Protein 1EIG (pdb70)

Secondary structure (DSSP, 8-state):
----S---SS--SS---TTTEEEEEE---SSSSS--EEEEETTS--EEE-TTSHHHHHHHHHHHHHSS-----

Solvent-accessible surface area: 6152 Å² total; per-residue (Å²): 133,128,33,115,37,53,62,59,179,134,72,24,118,139,160,31,67,120,139,131,18,75,36,42,41,74,5,85,109,100,124,32,182,152,58,18,1,12,0,33,13,140,182,68,111,120,28,15,0,23,66,190,78,135,15,0,113,160,12,33,159,106,27,69,79,161,98,123,172,73,66,150,236

Foldseek 3Di:
DAADADDDDDEPPAADDPQFWDAKYFHDDDVDPDGFIWIATPVGGIGTHHPVDVNNVVRVVVVCVPPVVPDPD

InterPro domains:
  IPR001811 Chemokine interleukin-8-like domain [PF00048] (32-89)
  IPR001811 Chemokine interleukin-8-like domain [SM00199] (30-89)
  IPR036048 Chemokine interleukin-8-like superfamily [SSF54117] (26-113)
  IPR039809 Chemokine beta/gamma/delta [PTHR12015] (10-93)

Radius of gyration: 12.39 Å; Cα contacts (8 Å, |Δi|>4): 104; chains: 1; bounding box: 40×23×23 Å

Organism: Homo sapiens (NCBI:txid9606)

Structure (mmCIF, N/CA/C/O backbone):
data_1EIG
#
_entry.id   1EIG
#
_cell.length_a   1.000
_cell.length_b   1.000
_cell.length_c   1.000
_cell.angle_alpha   90.00
_cell.angle_beta   90.00
_cell.angle_gamma   90.00
#
_symmetry.space_group_name_H-M   'P 1'
#
loop_
_atom_site.group_PDB
_atom_site.id
_atom_site.type_symbol
_atom_site.label_atom_id
_atom_site.label_alt_id
_atom_site.label_comp_id
_atom_site.label_asym_id
_atom_site.label_entity_id
_atom_site.label_seq_id
_atom_site.pdbx_PDB_ins_code
_atom_site.Cartn_x
_atom_site.Cartn_y
_atom_site.Cartn_z
_atom_site.occupancy
_atom_site.B_iso_or_equiv
_atom_site.auth_seq_id
_atom_site.auth_comp_id
_atom_site.auth_asym_id
_atom_site.auth_atom_id
_atom_site.pdbx_PDB_model_num
ATOM 1 N N . VAL A 1 1 ? -6.226 7.851 7.840 1.00 5.47 1 VAL A N 1
ATOM 2 C CA . VAL A 1 1 ? -4.825 8.200 8.213 1.00 5.10 1 VAL A CA 1
ATOM 3 C C . VAL A 1 1 ? -4.046 8.655 6.976 1.00 4.59 1 VAL A C 1
ATOM 4 O O . VAL A 1 1 ? -4.510 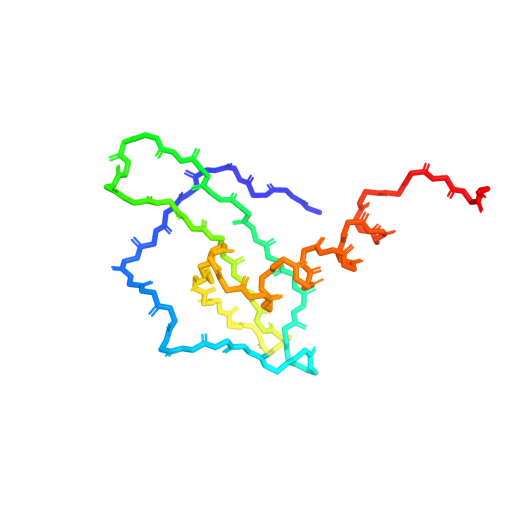8.536 5.859 1.00 4.50 1 VAL A O 1
ATOM 19 N N . VAL A 1 2 ? -2.864 9.176 7.165 1.00 4.37 2 VAL A N 1
ATOM 20 C CA . VAL A 1 2 ? -2.058 9.639 5.998 1.00 3.97 2 VAL A CA 1
ATOM 21 C C . VAL A 1 2 ? -0.567 9.520 6.302 1.00 3.51 2 VAL A C 1
ATOM 22 O O . VAL A 1 2 ? -0.042 10.168 7.185 1.00 3.48 2 VAL A O 1
ATOM 35 N N . ILE A 1 3 ? 0.115 8.693 5.565 1.00 3.21 3 ILE A N 1
ATOM 36 C CA . ILE A 1 3 ? 1.574 8.510 5.782 1.00 2.79 3 ILE A CA 1
ATOM 37 C C . ILE A 1 3 ? 2.330 9.779 5.365 1.00 2.65 3 ILE A C 1
ATOM 38 O O . ILE A 1 3 ? 1.988 10.408 4.383 1.00 2.69 3 ILE A O 1
ATOM 54 N N . PRO A 1 4 ? 3.335 10.115 6.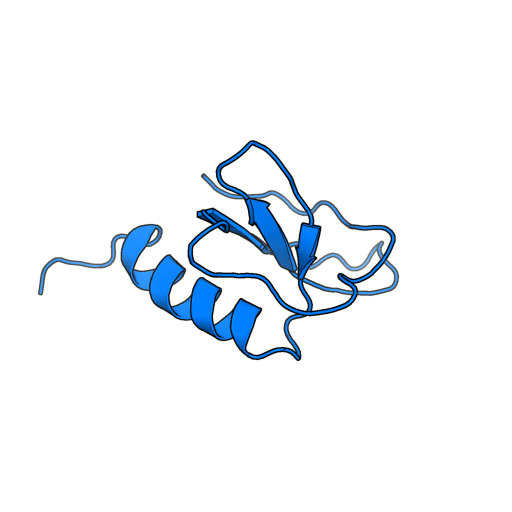132 1.00 2.82 4 PRO A N 1
ATOM 55 C CA . PRO A 1 4 ? 4.144 11.324 5.839 1.00 2.85 4 PRO A CA 1
ATOM 56 C C . PRO A 1 4 ? 5.025 11.097 4.605 1.00 2.35 4 PRO A C 1
ATOM 57 O O . PRO A 1 4 ? 4.622 11.362 3.490 1.00 2.75 4 PRO A O 1
ATOM 68 N N . SER A 1 5 ? 6.224 10.612 4.790 1.00 1.97 5 SER A N 1
ATOM 69 C CA . SER A 1 5 ? 7.117 10.376 3.620 1.00 2.06 5 SER A CA 1
ATOM 70 C C . SER A 1 5 ? 8.298 9.485 4.019 1.00 1.68 5 SER A C 1
ATOM 71 O O . SER A 1 5 ? 9.439 9.828 3.782 1.00 1.73 5 SER A O 1
ATOM 79 N N . PRO A 1 6 ? 7.983 8.362 4.611 1.00 1.50 6 PRO A N 1
ATOM 80 C CA . PRO A 1 6 ? 9.035 7.410 5.042 1.00 1.37 6 PRO A CA 1
ATOM 81 C C . PRO A 1 6 ? 9.656 6.715 3.827 1.00 1.21 6 PRO A C 1
ATOM 82 O O . PRO A 1 6 ? 9.550 7.185 2.712 1.00 1.88 6 PRO A O 1
ATOM 93 N N . CYS A 1 7 ? 10.304 5.601 4.031 1.00 0.90 7 CYS A N 1
ATOM 94 C CA . CYS A 1 7 ? 10.929 4.884 2.883 1.00 0.77 7 CYS A CA 1
ATOM 95 C C . CYS A 1 7 ? 10.921 3.373 3.131 1.00 0.72 7 CYS A C 1
ATOM 96 O O . CYS A 1 7 ? 10.213 2.878 3.986 1.00 1.01 7 CYS A O 1
ATOM 103 N N . CYS A 1 8 ? 11.702 2.637 2.388 1.00 0.80 8 CYS A N 1
ATOM 104 C CA . CYS A 1 8 ? 11.738 1.159 2.579 1.00 0.87 8 CYS A CA 1
ATOM 105 C C . CYS A 1 8 ? 13.157 0.630 2.360 1.00 0.83 8 CYS A C 1
ATOM 106 O O . CYS A 1 8 ? 14.079 1.380 2.110 1.00 1.00 8 CYS A O 1
ATOM 113 N N . MET A 1 9 ? 13.338 -0.660 2.448 1.00 0.75 9 MET A N 1
ATOM 114 C CA . MET A 1 9 ? 14.696 -1.239 2.242 1.00 0.82 9 MET A CA 1
ATOM 115 C C . MET A 1 9 ? 14.683 -2.191 1.043 1.00 0.76 9 MET A C 1
ATOM 116 O O . MET A 1 9 ? 15.646 -2.297 0.310 1.00 1.11 9 MET A O 1
ATOM 130 N N . PHE A 1 10 ? 13.596 -2.883 0.837 1.00 0.61 10 PHE A N 1
ATOM 131 C CA . PHE A 1 10 ? 13.517 -3.827 -0.315 1.00 0.56 10 PHE A CA 1
ATOM 132 C C . PHE A 1 10 ? 12.101 -3.831 -0.897 1.00 0.49 10 PHE A C 1
ATOM 133 O O . PHE A 1 10 ? 11.183 -3.276 -0.325 1.00 0.65 10 PHE A O 1
ATOM 150 N N . PHE A 1 11 ? 11.915 -4.455 -2.027 1.00 0.45 11 PHE A N 1
ATOM 151 C CA . PHE A 1 11 ? 10.556 -4.495 -2.638 1.00 0.38 11 PHE A CA 1
ATOM 152 C C . PHE A 1 11 ? 9.903 -5.854 -2.376 1.00 0.37 11 PHE A C 1
ATOM 153 O O . PHE A 1 11 ? 10.555 -6.879 -2.394 1.00 0.42 11 PHE A O 1
ATOM 170 N N . VAL A 1 12 ? 8.621 -5.872 -2.132 1.00 0.34 12 VAL A N 1
ATOM 171 C CA . VAL A 1 12 ? 7.929 -7.167 -1.870 1.00 0.34 12 VAL A CA 1
ATOM 172 C C . VAL A 1 12 ? 8.298 -8.192 -2.944 1.00 0.38 12 VAL A C 1
ATOM 173 O O . VAL A 1 12 ? 8.406 -7.870 -4.110 1.00 0.41 12 VAL A O 1
ATOM 186 N N . SER A 1 13 ? 8.482 -9.427 -2.564 1.00 0.45 13 SER A N 1
ATOM 187 C CA . SER A 1 13 ? 8.830 -10.465 -3.574 1.00 0.51 13 SER A CA 1
ATOM 188 C C . SER A 1 13 ? 7.719 -10.548 -4.622 1.00 0.46 13 SER A C 1
ATOM 189 O O . SER A 1 13 ? 7.912 -11.049 -5.712 1.00 0.52 13 SER A O 1
ATOM 197 N N . LYS A 1 14 ? 6.556 -10.052 -4.296 1.00 0.38 14 LYS A N 1
ATOM 198 C CA . LYS A 1 14 ? 5.425 -10.088 -5.264 1.00 0.38 14 LYS A CA 1
ATOM 199 C C . LYS A 1 14 ? 4.282 -9.202 -4.763 1.00 0.35 14 LYS A C 1
ATOM 200 O O . LYS A 1 14 ? 4.490 -8.279 -4.002 1.00 0.42 14 LYS A O 1
ATOM 219 N N . ARG A 1 15 ? 3.078 -9.473 -5.183 1.00 0.36 15 ARG A N 1
ATOM 220 C CA . ARG A 1 15 ? 1.928 -8.642 -4.727 1.00 0.35 15 ARG A CA 1
ATOM 221 C C . ARG A 1 15 ? 1.396 -9.163 -3.388 1.00 0.36 15 ARG A C 1
ATOM 222 O O . ARG A 1 15 ? 2.111 -9.778 -2.622 1.00 0.61 15 ARG A O 1
ATOM 243 N N . ILE A 1 16 ? 0.147 -8.917 -3.100 1.00 0.25 16 ILE A N 1
ATOM 244 C CA . ILE A 1 16 ? -0.432 -9.394 -1.809 1.00 0.25 16 ILE A CA 1
ATOM 245 C C . ILE A 1 16 ? -1.881 -9.840 -2.025 1.00 0.26 16 ILE A C 1
ATOM 246 O O . ILE A 1 16 ? -2.491 -9.482 -3.010 1.00 0.28 16 ILE A O 1
ATOM 262 N N . PRO A 1 17 ? -2.393 -10.602 -1.093 1.00 0.28 17 PRO A N 1
ATOM 263 C CA . PRO A 1 17 ? -3.785 -11.076 -1.188 1.00 0.30 17 PRO A CA 1
ATOM 264 C C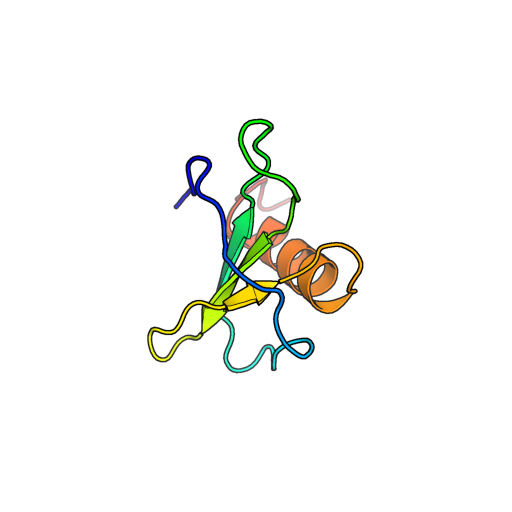 . PRO A 1 17 ? -4.733 -10.028 -0.595 1.00 0.28 17 PRO A C 1
ATOM 265 O O . PRO A 1 17 ? -4.725 -9.773 0.592 1.00 0.28 17 PRO A O 1
ATOM 276 N N . GLU A 1 18 ? -5.536 -9.409 -1.419 1.00 0.29 18 GLU A N 1
ATOM 277 C CA . GLU A 1 18 ? -6.478 -8.362 -0.917 1.00 0.29 18 GLU A CA 1
ATOM 278 C C . GLU A 1 18 ? -7.174 -8.817 0.371 1.00 0.31 18 GLU A C 1
ATOM 279 O O . GLU A 1 18 ? -7.574 -8.010 1.187 1.00 0.36 18 GLU A O 1
ATOM 291 N N . ASN A 1 19 ? -7.327 -10.098 0.561 1.00 0.31 19 ASN A N 1
ATOM 292 C CA . ASN A 1 19 ? -8.002 -10.591 1.797 1.00 0.35 19 ASN A CA 1
ATOM 293 C C . ASN A 1 19 ? -7.099 -10.397 3.021 1.00 0.33 19 ASN A C 1
ATOM 294 O O . ASN A 1 19 ? -7.500 -10.641 4.141 1.00 0.38 19 ASN A O 1
ATOM 305 N N . ARG A 1 20 ? -5.882 -9.970 2.818 1.00 0.30 20 ARG A N 1
ATOM 306 C CA . ARG A 1 20 ? -4.959 -9.774 3.967 1.00 0.30 20 ARG A CA 1
ATOM 307 C C . ARG A 1 20 ? -4.534 -8.308 4.074 1.00 0.26 20 ARG A C 1
ATOM 308 O O . ARG A 1 20 ? -4.317 -7.790 5.151 1.00 0.28 20 ARG A O 1
ATOM 329 N N . VAL A 1 21 ? -4.405 -7.640 2.963 1.00 0.24 21 VAL A N 1
ATOM 330 C CA . VAL A 1 21 ? -3.982 -6.209 2.998 1.00 0.21 21 VAL A CA 1
ATOM 331 C C . VAL A 1 21 ? -5.094 -5.337 3.584 1.00 0.23 21 VAL A C 1
ATOM 332 O O . VAL A 1 21 ? -6.252 -5.705 3.580 1.00 0.27 21 VAL A O 1
ATOM 345 N N . VAL A 1 22 ? -4.752 -4.182 4.088 1.00 0.23 22 VAL A N 1
ATOM 346 C CA . VAL A 1 22 ? -5.789 -3.291 4.672 1.00 0.26 22 VAL A CA 1
ATOM 347 C C . VAL A 1 22 ? -5.680 -1.883 4.087 1.00 0.24 22 VAL A C 1
ATOM 348 O O . VAL A 1 22 ? -6.670 -1.218 3.855 1.00 0.26 22 VAL A O 1
ATOM 361 N N . SER A 1 23 ? -4.485 -1.416 3.858 1.00 0.20 23 SER A N 1
ATOM 362 C CA . SER A 1 23 ? -4.317 -0.045 3.303 1.00 0.20 23 SER A CA 1
ATOM 363 C C . SER A 1 23 ? -2.837 0.236 3.041 1.00 0.19 23 SER A C 1
ATOM 364 O O . SER A 1 23 ? -1.968 -0.303 3.698 1.00 0.21 23 SER A O 1
ATOM 372 N N . TYR A 1 24 ? -2.538 1.063 2.078 1.00 0.21 24 TYR A N 1
ATOM 373 C CA . TYR A 1 24 ? -1.116 1.357 1.771 1.00 0.23 24 TYR A CA 1
ATOM 374 C C . TYR A 1 24 ? -0.702 2.730 2.307 1.00 0.29 24 TYR A C 1
ATOM 375 O O . TYR A 1 24 ? -1.473 3.433 2.929 1.00 0.44 24 TYR A O 1
ATOM 393 N N . GLN A 1 25 ? 0.518 3.109 2.050 1.00 0.34 25 GLN A N 1
ATOM 394 C CA . GLN A 1 25 ? 1.021 4.431 2.514 1.00 0.41 25 GLN A CA 1
ATOM 395 C C . GLN A 1 25 ? 2.060 4.943 1.516 1.00 0.39 25 GLN A C 1
ATOM 396 O O . GLN A 1 25 ? 3.229 4.628 1.608 1.00 0.44 25 GLN A O 1
ATOM 410 N N . LEU A 1 26 ? 1.640 5.711 0.551 1.00 0.39 26 LEU A N 1
ATOM 411 C CA . LEU A 1 26 ? 2.603 6.221 -0.465 1.00 0.39 26 LEU A CA 1
ATOM 412 C C . LEU A 1 26 ? 3.748 6.983 0.203 1.00 0.43 26 LEU A C 1
ATOM 413 O O . LEU A 1 26 ? 3.547 7.762 1.113 1.00 0.62 26 LEU A O 1
ATOM 429 N N . SER A 1 27 ? 4.950 6.760 -0.252 1.00 0.41 27 SER A N 1
ATOM 430 C CA . SER A 1 27 ? 6.121 7.463 0.339 1.00 0.46 27 SER A CA 1
ATOM 431 C C . SER A 1 27 ? 7.034 7.991 -0.771 1.00 0.59 27 SER A C 1
ATOM 432 O O . SER A 1 27 ? 8.110 7.476 -1.000 1.00 1.36 27 SER A O 1
ATOM 440 N N . SER A 1 28 ? 6.612 9.012 -1.464 1.00 0.79 28 SER A N 1
ATOM 441 C CA . SER A 1 28 ? 7.455 9.569 -2.561 1.00 0.87 28 SER A CA 1
ATOM 442 C C . SER A 1 28 ? 8.458 10.58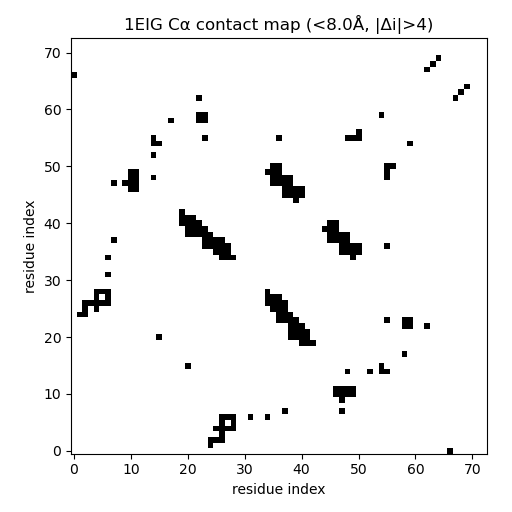1 -2.001 1.00 1.24 28 SER A C 1
ATOM 443 O O . SER A 1 28 ? 8.121 11.714 -1.721 1.00 2.14 28 SER A O 1
ATOM 451 N N . ARG A 1 29 ? 9.690 10.181 -1.837 1.00 1.24 29 ARG A N 1
ATOM 452 C CA . ARG A 1 29 ? 10.714 11.120 -1.298 1.00 1.79 29 ARG A CA 1
ATOM 453 C C . ARG A 1 29 ? 11.946 11.134 -2.207 1.00 1.28 29 ARG A C 1
ATOM 454 O O . ARG A 1 29 ? 12.252 10.162 -2.868 1.00 1.52 29 ARG A O 1
ATOM 475 N N . SER A 1 30 ? 12.655 12.229 -2.246 1.00 1.67 30 SER A N 1
ATOM 476 C CA . SER A 1 30 ? 13.866 12.302 -3.114 1.00 2.08 30 SER A CA 1
ATOM 477 C C . SER A 1 30 ? 15.098 11.810 -2.350 1.00 1.93 30 SER A C 1
ATOM 478 O O . SER A 1 30 ? 15.974 11.179 -2.907 1.00 2.53 30 SER A O 1
ATOM 486 N N . THR A 1 31 ? 15.172 12.093 -1.079 1.00 1.52 31 THR A N 1
ATOM 487 C CA . THR A 1 31 ? 16.349 11.640 -0.282 1.00 1.52 31 THR A CA 1
ATOM 488 C C . THR A 1 31 ? 16.544 10.130 -0.438 1.00 1.34 31 THR A C 1
ATOM 489 O O . THR A 1 31 ? 17.620 9.608 -0.225 1.00 1.57 31 THR A O 1
ATOM 500 N N . CYS A 1 32 ? 15.510 9.424 -0.806 1.00 1.19 32 CYS A N 1
ATOM 501 C CA . CYS A 1 32 ? 15.636 7.948 -0.974 1.00 1.25 32 CYS A CA 1
ATOM 502 C C . CYS A 1 32 ? 16.195 7.616 -2.360 1.00 1.33 32 CYS A C 1
ATOM 503 O O . CYS A 1 32 ? 16.302 8.470 -3.218 1.00 1.62 32 CYS A O 1
ATOM 510 N N . LEU A 1 33 ? 16.553 6.381 -2.585 1.00 1.43 33 LEU A N 1
ATOM 511 C CA . LEU A 1 33 ? 17.105 5.994 -3.912 1.00 1.64 33 LEU A CA 1
ATOM 512 C C . LEU A 1 33 ? 15.978 5.545 -4.846 1.00 1.32 33 LEU A C 1
ATOM 513 O O . LEU A 1 33 ? 16.069 5.671 -6.051 1.00 1.83 33 LEU A O 1
ATOM 529 N N . LYS A 1 34 ? 14.916 5.022 -4.298 1.00 0.94 34 LYS A N 1
ATOM 530 C CA . LYS A 1 34 ? 13.784 4.565 -5.154 1.00 0.96 34 LYS A CA 1
ATOM 531 C C . LYS A 1 34 ? 12.452 5.050 -4.576 1.00 0.79 34 LYS A C 1
ATOM 532 O O . LYS A 1 34 ? 12.396 5.601 -3.494 1.00 1.07 34 LYS A O 1
ATOM 551 N N . ALA A 1 35 ? 11.378 4.851 -5.290 1.00 0.65 35 ALA A N 1
ATOM 552 C CA . ALA A 1 35 ? 10.050 5.301 -4.782 1.00 0.56 35 ALA A CA 1
ATOM 553 C C . ALA A 1 35 ? 9.020 4.178 -4.928 1.00 0.55 35 ALA A C 1
ATOM 554 O O . ALA A 1 35 ? 8.867 3.596 -5.984 1.00 0.92 35 ALA A O 1
ATOM 561 N N . GLY A 1 36 ? 8.310 3.870 -3.877 1.00 0.41 36 GLY A N 1
ATOM 562 C CA . GLY A 1 36 ? 7.289 2.787 -3.959 1.00 0.45 36 GLY A CA 1
ATOM 563 C C . GLY A 1 36 ? 6.197 3.039 -2.920 1.00 0.40 36 GLY A C 1
ATOM 564 O O . GLY A 1 36 ? 6.260 3.986 -2.162 1.00 0.44 36 GLY A O 1
ATOM 568 N N . VAL A 1 37 ? 5.197 2.201 -2.871 1.00 0.33 37 VAL A N 1
ATOM 569 C CA . VAL A 1 37 ? 4.112 2.407 -1.872 1.00 0.30 37 VAL A CA 1
ATOM 570 C C . VAL A 1 37 ? 4.294 1.428 -0.711 1.00 0.28 37 VAL A C 1
ATOM 571 O O . VAL A 1 37 ? 4.928 0.404 -0.852 1.00 0.31 37 VAL A O 1
ATOM 584 N N . ILE A 1 38 ? 3.747 1.726 0.435 1.00 0.27 38 ILE A N 1
ATOM 585 C CA . ILE A 1 38 ? 3.901 0.793 1.588 1.00 0.27 38 ILE A CA 1
ATOM 586 C C . ILE A 1 38 ? 2.545 0.190 1.963 1.00 0.23 38 ILE A C 1
ATOM 587 O O . ILE A 1 38 ? 1.626 0.892 2.331 1.00 0.25 38 ILE A O 1
ATOM 603 N N . PHE A 1 39 ? 2.412 -1.107 1.876 1.00 0.22 39 PHE A N 1
ATOM 604 C CA . PHE A 1 39 ? 1.111 -1.742 2.230 1.00 0.19 39 PHE A CA 1
ATOM 605 C C . PHE A 1 39 ? 1.206 -2.428 3.592 1.00 0.21 39 PHE A C 1
ATOM 606 O O . PHE A 1 39 ? 2.280 -2.666 4.108 1.00 0.33 39 PHE A O 1
ATOM 623 N N . THR A 1 40 ? 0.087 -2.750 4.175 1.00 0.20 40 THR A N 1
ATOM 624 C CA . THR A 1 40 ? 0.102 -3.423 5.499 1.00 0.24 40 THR A CA 1
ATOM 625 C C . THR A 1 40 ? -0.988 -4.495 5.551 1.00 0.22 40 THR A C 1
ATOM 626 O O . THR A 1 40 ? -2.048 -4.346 4.978 1.00 0.21 40 THR A O 1
ATOM 637 N N . THR A 1 41 ? -0.733 -5.572 6.2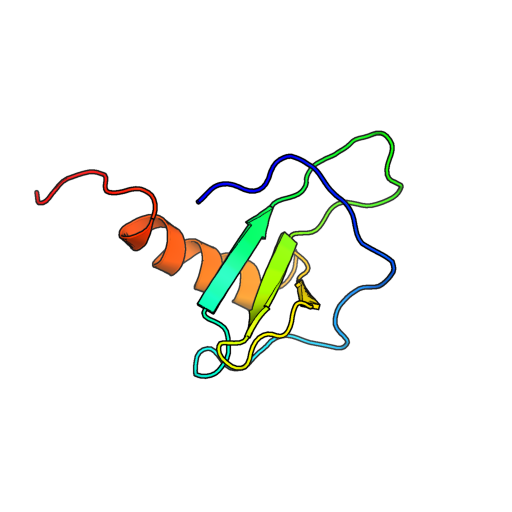36 1.00 0.24 41 THR A N 1
ATOM 638 C CA . THR A 1 41 ? -1.754 -6.651 6.330 1.00 0.24 41 THR A CA 1
ATOM 639 C C . THR A 1 41 ? -2.681 -6.397 7.522 1.00 0.27 41 THR A C 1
ATOM 640 O O . THR A 1 41 ? -2.386 -5.601 8.391 1.00 0.39 41 THR A O 1
ATOM 651 N N . LYS A 1 42 ? -3.799 -7.068 7.569 1.00 0.30 42 LYS A N 1
ATOM 652 C CA . LYS A 1 42 ? -4.742 -6.865 8.707 1.00 0.34 42 LYS A CA 1
ATOM 653 C C . LYS A 1 42 ? -4.171 -7.489 9.983 1.00 0.39 42 LYS A C 1
ATOM 654 O O . LYS A 1 42 ? -4.541 -7.128 11.082 1.00 0.46 42 LYS A O 1
ATOM 673 N N . LYS A 1 43 ? -3.271 -8.425 9.844 1.00 0.42 43 LYS A N 1
ATOM 674 C CA . LYS A 1 43 ? -2.675 -9.071 11.049 1.00 0.50 43 LYS A CA 1
ATOM 675 C C . LYS A 1 43 ? -1.742 -8.093 11.768 1.00 0.51 43 LYS A C 1
ATOM 676 O O . LYS A 1 43 ? -1.431 -8.258 12.931 1.00 0.75 43 LYS A O 1
ATOM 695 N N . GLY A 1 44 ? -1.295 -7.074 11.086 1.00 0.46 44 GLY A N 1
ATOM 696 C CA . GLY A 1 44 ? -0.385 -6.089 11.729 1.00 0.50 44 GLY A CA 1
ATOM 697 C C . GLY A 1 44 ? 0.977 -6.116 11.033 1.00 0.50 44 GLY A C 1
ATOM 698 O O . GLY A 1 44 ? 1.997 -5.839 11.633 1.00 0.69 44 GLY A O 1
ATOM 702 N N . GLN A 1 45 ? 1.003 -6.449 9.771 1.00 0.38 45 GLN A N 1
ATOM 703 C CA . GLN A 1 45 ? 2.301 -6.493 9.038 1.00 0.39 45 GLN A CA 1
ATOM 704 C C . GLN A 1 45 ? 2.495 -5.209 8.228 1.00 0.35 45 GLN A C 1
ATOM 705 O O . GLN A 1 45 ? 1.674 -4.314 8.261 1.00 0.40 45 GLN A O 1
ATOM 719 N N . GLN A 1 46 ? 3.574 -5.110 7.502 1.00 0.33 46 GLN A N 1
ATOM 720 C CA . GLN A 1 46 ? 3.817 -3.883 6.692 1.00 0.32 46 GLN A CA 1
ATOM 721 C C . GLN A 1 46 ? 4.838 -4.175 5.589 1.00 0.36 46 GLN A C 1
ATOM 722 O O . GLN A 1 46 ? 6.025 -4.249 5.834 1.00 0.48 46 GLN A O 1
ATOM 736 N N . SER A 1 47 ? 4.386 -4.343 4.377 1.00 0.34 47 SER A N 1
ATOM 737 C CA . SER A 1 47 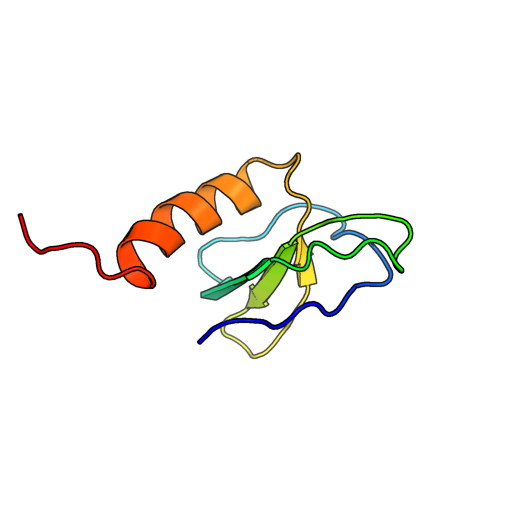? 5.334 -4.632 3.262 1.00 0.47 47 SER A CA 1
ATOM 738 C C . SER A 1 47 ? 5.318 -3.491 2.240 1.00 0.43 47 SER A C 1
ATOM 739 O O . SER A 1 47 ? 4.296 -2.885 1.988 1.00 0.56 47 SER A O 1
ATOM 747 N N . CYS A 1 48 ? 6.444 -3.197 1.649 1.00 0.37 48 CYS A N 1
ATOM 748 C CA . CYS A 1 48 ? 6.495 -2.098 0.642 1.00 0.33 48 CYS A CA 1
ATOM 749 C C . CYS A 1 48 ? 6.031 -2.619 -0.721 1.00 0.30 48 CYS A C 1
ATOM 750 O O . CYS A 1 48 ? 6.545 -3.595 -1.229 1.00 0.34 48 CYS A O 1
ATOM 757 N N . GLY A 1 49 ? 5.059 -1.982 -1.316 1.00 0.27 49 GLY A N 1
ATOM 758 C CA . GLY A 1 49 ? 4.562 -2.453 -2.638 1.00 0.27 49 GLY A CA 1
ATOM 759 C C . GLY A 1 49 ? 5.064 -1.535 -3.748 1.00 0.27 49 GLY A C 1
ATOM 760 O O . GLY A 1 49 ? 5.215 -0.343 -3.568 1.00 0.30 49 GLY A O 1
ATOM 764 N N . ASP A 1 50 ? 5.311 -2.087 -4.900 1.00 0.27 50 ASP A N 1
ATOM 765 C CA . ASP A 1 50 ? 5.792 -1.259 -6.042 1.00 0.30 50 ASP A CA 1
ATOM 766 C C . ASP A 1 50 ? 4.595 -0.754 -6.855 1.00 0.28 50 ASP A C 1
ATOM 767 O O . ASP A 1 50 ? 3.646 -1.481 -7.071 1.00 0.26 50 ASP A O 1
ATOM 776 N N . PRO A 1 51 ? 4.678 0.477 -7.284 1.00 0.32 51 PRO A N 1
ATOM 777 C CA . PRO A 1 51 ? 3.581 1.074 -8.083 1.00 0.34 51 PRO A CA 1
ATOM 778 C C . PRO A 1 51 ? 3.541 0.440 -9.474 1.00 0.35 51 PRO A C 1
ATOM 779 O O . PRO A 1 51 ? 2.516 0.411 -10.125 1.00 0.38 51 PRO A O 1
ATOM 790 N N . LYS A 1 52 ? 4.648 -0.079 -9.929 1.00 0.37 52 LYS A N 1
ATOM 791 C CA . LYS A 1 52 ? 4.669 -0.723 -11.272 1.00 0.40 52 LYS A CA 1
ATOM 792 C C . LYS A 1 52 ? 3.733 -1.933 -11.277 1.00 0.37 52 LYS A C 1
ATOM 793 O O . LYS A 1 52 ? 3.280 -2.377 -12.314 1.00 0.41 52 LYS A O 1
ATOM 812 N N . GLN A 1 53 ? 3.436 -2.467 -10.122 1.00 0.34 53 GLN A N 1
ATOM 813 C CA . GLN A 1 53 ? 2.525 -3.644 -10.057 1.00 0.34 53 GLN A CA 1
ATOM 814 C C . GLN A 1 53 ? 1.068 -3.178 -10.102 1.00 0.32 53 GLN A C 1
ATOM 815 O O . GLN A 1 53 ? 0.765 -2.034 -9.826 1.00 0.32 53 GLN A O 1
ATOM 829 N N . GLU A 1 54 ? 0.166 -4.049 -10.458 1.00 0.36 54 GLU A N 1
ATOM 830 C CA . GLU A 1 54 ? -1.268 -3.646 -10.532 1.00 0.38 54 GLU A CA 1
ATOM 831 C C . GLU A 1 54 ? -1.982 -3.886 -9.199 1.00 0.35 54 GLU A C 1
ATOM 832 O O . GLU A 1 54 ? -3.085 -3.419 -8.996 1.00 0.39 54 GLU A O 1
ATOM 844 N N . TRP A 1 55 ? -1.380 -4.596 -8.279 1.00 0.31 55 TRP A N 1
ATOM 845 C CA . TRP A 1 55 ? -2.069 -4.822 -6.982 1.00 0.30 55 TRP A CA 1
ATOM 846 C C . TRP A 1 55 ? -1.934 -3.573 -6.120 1.00 0.26 55 TRP A C 1
ATOM 847 O O . TRP A 1 55 ? -2.790 -3.275 -5.311 1.00 0.30 55 TRP A O 1
ATOM 868 N N . VAL A 1 56 ? -0.904 -2.798 -6.328 1.00 0.25 56 VAL A N 1
ATOM 869 C CA . VAL A 1 56 ? -0.791 -1.534 -5.557 1.00 0.25 56 VAL A CA 1
ATOM 870 C C . VAL A 1 56 ? -1.808 -0.568 -6.150 1.00 0.30 56 VAL A C 1
ATOM 871 O O . VAL A 1 56 ? -2.630 -0.008 -5.461 1.00 0.39 56 VAL A O 1
ATOM 884 N N . GLN A 1 57 ? -1.777 -0.410 -7.445 1.00 0.29 57 GLN A N 1
ATOM 885 C CA . GLN A 1 57 ? -2.762 0.479 -8.114 1.00 0.35 57 GLN A CA 1
ATOM 886 C C . GLN A 1 57 ? -4.168 -0.060 -7.850 1.00 0.36 57 GLN A C 1
ATOM 887 O O . GLN A 1 57 ? -5.077 0.677 -7.523 1.00 0.39 57 GLN A O 1
ATOM 901 N N . ARG A 1 58 ? -4.346 -1.350 -7.969 1.00 0.36 58 ARG A N 1
ATOM 902 C CA . ARG A 1 58 ? -5.685 -1.944 -7.702 1.00 0.40 58 ARG A CA 1
ATOM 903 C C . ARG A 1 58 ? -6.113 -1.580 -6.282 1.00 0.37 58 ARG A C 1
ATOM 904 O O . ARG A 1 58 ? -7.107 -0.915 -6.072 1.00 0.45 58 ARG A O 1
ATOM 925 N N . TYR A 1 59 ? -5.352 -1.990 -5.302 1.00 0.36 59 TYR A N 1
ATOM 926 C CA . TYR A 1 59 ? -5.701 -1.641 -3.898 1.00 0.34 59 TYR A CA 1
ATOM 927 C C . TYR A 1 59 ? -5.836 -0.123 -3.792 1.00 0.32 59 TYR A C 1
ATOM 928 O O . TYR A 1 59 ? -6.828 0.402 -3.327 1.00 0.35 59 TYR A O 1
ATOM 946 N N . MET A 1 60 ? -4.834 0.574 -4.241 1.00 0.35 60 MET A N 1
ATOM 947 C CA . MET A 1 60 ? -4.857 2.062 -4.205 1.00 0.40 60 MET A CA 1
ATOM 948 C C . MET A 1 60 ? -6.109 2.581 -4.919 1.00 0.43 60 MET A C 1
ATOM 949 O O . MET A 1 60 ? -6.642 3.620 -4.584 1.00 0.48 60 MET A O 1
ATOM 963 N N . LYS A 1 61 ? -6.584 1.858 -5.897 1.00 0.44 61 LYS A N 1
ATOM 964 C CA . LYS A 1 61 ? -7.805 2.301 -6.629 1.00 0.50 61 LYS A CA 1
ATOM 965 C C . LYS A 1 61 ? -9.034 2.156 -5.729 1.00 0.46 61 LYS A C 1
ATOM 966 O O . LYS A 1 61 ? -9.805 3.080 -5.563 1.00 0.54 61 LYS A O 1
ATOM 985 N N . ASN A 1 62 ? -9.218 1.006 -5.139 1.00 0.40 62 ASN A N 1
ATOM 986 C CA . ASN A 1 62 ? -10.393 0.812 -4.244 1.00 0.44 62 ASN A CA 1
ATOM 987 C C . ASN A 1 62 ? -10.171 1.574 -2.937 1.00 0.44 62 ASN A C 1
ATOM 988 O O . ASN A 1 62 ? -11.101 2.032 -2.303 1.00 0.53 62 ASN A O 1
ATOM 999 N N . LEU A 1 63 ? -8.938 1.715 -2.535 1.00 0.41 63 LEU A N 1
ATOM 1000 C CA . LEU A 1 63 ? -8.635 2.448 -1.275 1.00 0.47 63 LEU A CA 1
ATOM 1001 C C . LEU A 1 63 ? -8.962 3.934 -1.439 1.00 0.53 63 LEU A C 1
ATOM 1002 O O . LEU A 1 63 ? -9.297 4.615 -0.490 1.00 0.61 63 LEU A O 1
ATOM 1018 N N . ASP A 1 64 ? -8.869 4.441 -2.637 1.00 0.53 64 ASP A N 1
ATOM 1019 C CA . ASP A 1 64 ? -9.177 5.882 -2.863 1.00 0.63 64 ASP A CA 1
ATOM 1020 C C . ASP A 1 64 ? -10.671 6.141 -2.647 1.00 0.65 64 ASP A C 1
ATOM 1021 O O . ASP A 1 64 ? -11.066 7.175 -2.148 1.00 0.75 64 ASP A O 1
ATOM 1030 N N . ALA A 1 65 ? -11.504 5.207 -3.018 1.00 0.65 65 ALA A N 1
ATOM 1031 C CA . ALA A 1 65 ? -12.971 5.399 -2.833 1.00 0.77 65 ALA A CA 1
ATOM 1032 C C . ALA A 1 65 ? -13.333 5.302 -1.348 1.00 0.89 65 ALA A C 1
ATOM 1033 O O . ALA A 1 65 ? -14.364 5.781 -0.918 1.00 1.11 65 ALA A O 1
ATOM 1040 N N . LYS A 1 66 ? -12.493 4.687 -0.562 1.00 0.93 66 LYS A N 1
ATOM 1041 C CA . LYS A 1 66 ? -12.789 4.560 0.894 1.00 1.18 66 LYS A CA 1
ATOM 1042 C C . LYS A 1 66 ? -12.162 5.721 1.667 1.00 1.32 66 LYS A C 1
ATOM 1043 O O . LYS A 1 66 ? -12.845 6.598 2.157 1.00 1.58 66 LYS A O 1
ATO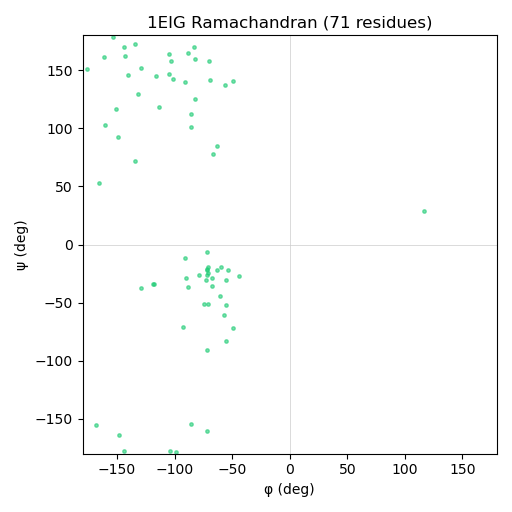M 1062 N N . GLN A 1 67 ? -10.864 5.731 1.778 1.00 1.48 67 GLN A N 1
ATOM 1063 C CA . GLN A 1 67 ? -10.183 6.832 2.519 1.00 1.91 67 GLN A CA 1
ATOM 1064 C C . GLN A 1 67 ? -10.689 8.194 2.033 1.00 2.26 67 GLN A C 1
ATOM 1065 O O . GLN A 1 67 ? -11.409 8.883 2.729 1.00 2.94 67 GLN A O 1
ATOM 1079 N N . LYS A 1 68 ? -10.320 8.587 0.845 1.00 2.25 68 LYS A N 1
ATOM 1080 C CA . LYS A 1 68 ? -10.782 9.904 0.318 1.00 2.91 68 LYS A CA 1
ATOM 1081 C C . LYS A 1 68 ? -12.307 9.912 0.182 1.00 3.50 68 LYS A C 1
ATOM 1082 O O . LYS A 1 68 ? -12.847 9.641 -0.872 1.00 3.82 68 LYS A O 1
ATOM 1101 N N . LYS A 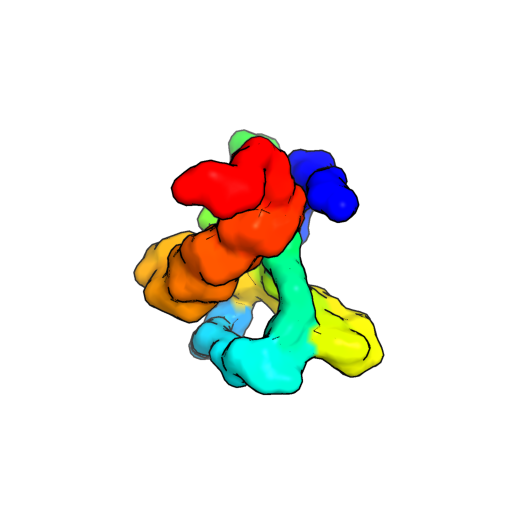1 69 ? -13.005 10.221 1.240 1.00 4.17 69 LYS A N 1
ATOM 1102 C CA . LYS A 1 69 ? -14.495 10.246 1.168 1.00 5.16 69 LYS A CA 1
ATOM 1103 C C . LYS A 1 69 ? -14.961 11.380 0.252 1.00 5.82 69 LYS A C 1
ATOM 1104 O O . LYS A 1 69 ? -15.388 12.422 0.707 1.00 5.97 69 LYS A O 1
ATOM 1123 N N . ALA A 1 70 ? -14.883 11.184 -1.036 1.00 6.55 70 ALA A N 1
ATOM 1124 C CA . ALA A 1 70 ? -15.323 12.251 -1.980 1.00 7.46 70 ALA A CA 1
ATOM 1125 C C . ALA A 1 70 ? -16.764 12.666 -1.674 1.00 7.96 70 ALA A C 1
ATOM 1126 O O . ALA A 1 70 ? -17.009 13.645 -0.997 1.00 8.30 70 ALA A O 1
ATOM 1133 N N . SER A 1 71 ? -17.719 11.930 -2.169 1.00 8.29 71 SER A N 1
ATOM 1134 C CA . SER A 1 71 ? -19.144 12.281 -1.907 1.00 9.07 71 SER A CA 1
ATOM 1135 C C . SER A 1 71 ? -20.044 11.068 -2.162 1.00 9.78 71 SER A C 1
ATOM 1136 O O . SER A 1 71 ? -19.650 10.133 -2.831 1.00 10.10 71 SER A O 1
ATOM 1144 N N . PRO A 1 72 ? -21.231 11.125 -1.618 1.00 10.23 72 PRO A N 1
ATOM 1145 C CA . PRO A 1 72 ? -22.201 10.017 -1.788 1.00 11.13 72 PRO A CA 1
ATOM 1146 C C . PRO A 1 72 ? -22.747 9.995 -3.219 1.00 11.94 72 PRO A C 1
ATOM 1147 O O . PRO A 1 72 ? -23.153 8.967 -3.723 1.00 12.41 72 PRO A O 1
ATOM 1158 N N . ARG A 1 73 ? -22.758 11.123 -3.875 1.00 12.27 73 ARG A N 1
ATOM 1159 C CA . ARG A 1 73 ? -23.277 11.167 -5.272 1.00 13.19 73 ARG A CA 1
ATOM 1160 C C . ARG A 1 73 ? -22.279 10.504 -6.227 1.00 13.52 73 ARG A C 1
ATOM 1161 O O . ARG A 1 73 ? -22.720 9.943 -7.216 1.00 13.78 73 ARG A O 1
#

B-factor: mean 2.01, std 2.77, range [0.16, 16.7]

Nearest PDB structures (foldseek):
  1eih-assembly1_A  TM=8.660E-01  e=2.783E-11  Homo sapiens
  7s5a-assembly1_B  TM=7.900E-01  e=3.012E-05  Homo sapiens
  7scs-assembly1_B  TM=8.470E-01  e=6.341E-05  Homo sapiens
  7so0-assembly1_B  TM=8.381E-01  e=7.637E-05  Homo sapiens
  1ml0-assembly1_D  TM=8.168E-01  e=1.335E-04  Homo sapiens

CATH classification: 2.40.50.40

Sequence (73 aa):
VVIPSPCCMFFVSKRIPENRVVSYQLSSRSTCLKAGVIFTTKKGQQSCGDPKQEWVQRYMKNLDAKQKKASPR

GO terms:
  GO:0060326 cell chemotaxis (P, TAS)
  GO:0005576 extracellular region (C, EXP)
  GO:0008009 chemokine activity (F, TAS)
  GO:0006935 chemotaxis (P, TAS)
  GO:0006954 inflammatory response (P, TAS)
  GO:0006955 immune response (P, TAS)
  GO:0007165 signal transduction (P, TAS)
  GO:0007267 cell-cell signaling (P, TAS)
  GO:0005515 protein binding (F, IPI)
  GO:0001938 positive regulation of endothelial cell proliferation (P, IDA)
  GO:0030335 positive regulation of cell migration (P, IDA)
  GO:0030838 positive regulation of actin filament polymerization (P, IDA)
  GO:0070098 chemokine-mediated signaling pathway (P, IDA)
  GO:0031728 CCR3 chemokine receptor binding (F, IDA)
  GO:0048018 receptor ligand activity (F, IDA)
  GO:0008009 chemokine activity (F, IDA)
  GO:0048245 eosinophil chemotaxis (P, IDA)
  GO:0007010 cytoskeleton organization (P, IDA)
  GO:0008360 regulation of cell shape (P, IDA)